Protein AF-A0A951TUX2-F1 (afdb_monomer)

Sequence (156 aa):
MRSPYHLRVVELRNTTVRPWILEVAPVEGQQQLGGATTFTGELRPGEVKVLYLYHGFEYDFVVSEKAYGEEEVARTRAKVDRDVGFDFAGDALVMDEGLVVRLGEPAVSFVDSLMRAQGDLLPDTARGRLTPGDKRLEREQEAREEAERRRRGEVP

Solvent-accessible surface area (backbone atoms only — not comparable to full-atom values): 9498 Å² total; per-residue (Å²): 135,80,71,85,74,46,74,29,49,36,36,42,33,25,76,37,90,58,64,31,28,37,38,35,33,57,41,87,89,66,68,87,55,100,64,79,75,65,46,76,48,77,44,38,51,73,38,72,48,79,44,79,43,59,36,76,37,45,32,41,39,36,34,13,77,37,83,89,61,82,41,73,58,28,74,40,74,50,70,32,76,55,65,42,14,33,39,29,70,77,64,47,60,42,79,31,76,83,62,44,65,74,74,64,80,82,82,81,77,77,62,72,81,55,62,75,60,68,78,81,67,79,83,78,88,74,75,97,71,93,74,79,78,63,69,56,61,53,50,55,49,52,55,50,54,51,54,52,34,46,74,71,65,79,45,139

Structure (mmCIF, N/CA/C/O backbone):
data_AF-A0A951TUX2-F1
#
_entry.id   AF-A0A951TUX2-F1
#
loop_
_atom_site.group_PDB
_atom_site.id
_atom_site.type_symbol
_atom_site.label_atom_id
_atom_site.label_alt_id
_atom_site.label_comp_id
_atom_site.label_asym_id
_atom_site.label_entity_id
_atom_site.label_seq_id
_atom_site.pdbx_PDB_ins_code
_atom_site.Cartn_x
_atom_site.Cartn_y
_atom_site.Cartn_z
_atom_site.occupancy
_atom_site.B_iso_or_equiv
_atom_site.auth_seq_id
_atom_site.auth_comp_id
_atom_site.auth_asym_id
_atom_site.auth_atom_id
_atom_site.pdbx_PDB_model_num
ATOM 1 N N . MET A 1 1 ? 16.519 -9.186 -23.759 1.00 43.09 1 MET A N 1
ATOM 2 C CA . MET A 1 1 ? 16.794 -8.876 -22.338 1.00 43.09 1 MET A CA 1
ATOM 3 C C . MET A 1 1 ? 15.773 -7.837 -21.900 1.00 43.09 1 MET A C 1
ATOM 5 O O . MET A 1 1 ? 15.770 -6.764 -22.486 1.00 43.09 1 MET A O 1
ATOM 9 N N . ARG A 1 2 ? 14.845 -8.162 -20.989 1.00 44.03 2 ARG A N 1
ATOM 10 C CA . ARG A 1 2 ? 13.972 -7.140 -20.377 1.00 44.03 2 ARG A CA 1
ATOM 11 C C . ARG A 1 2 ? 14.831 -6.327 -19.401 1.00 44.03 2 ARG A C 1
ATOM 13 O O . ARG A 1 2 ? 15.700 -6.915 -18.762 1.00 44.03 2 ARG A O 1
ATOM 20 N N . SER A 1 3 ? 14.642 -5.008 -19.347 1.00 45.31 3 SER A N 1
ATOM 21 C CA . SER A 1 3 ? 15.288 -4.153 -18.339 1.00 45.31 3 SER A CA 1
ATOM 22 C C . SER A 1 3 ? 15.083 -4.775 -16.948 1.00 45.31 3 SER A C 1
ATOM 24 O O . SER A 1 3 ? 13.955 -5.179 -16.665 1.00 45.31 3 SER A O 1
ATOM 26 N N . PRO A 1 4 ? 16.119 -4.882 -16.094 1.00 56.00 4 PRO A N 1
ATOM 27 C CA . PRO A 1 4 ? 15.998 -5.487 -14.763 1.00 56.00 4 PRO A CA 1
ATOM 28 C C . PRO A 1 4 ? 15.082 -4.689 -13.823 1.00 56.00 4 PRO A C 1
ATOM 30 O O . PRO A 1 4 ? 14.649 -5.213 -12.803 1.00 56.00 4 PRO A O 1
ATOM 33 N N . TYR A 1 5 ? 14.760 -3.446 -14.187 1.00 62.09 5 TYR A N 1
ATOM 34 C CA . TYR A 1 5 ? 13.885 -2.565 -13.429 1.00 62.09 5 TYR A CA 1
ATOM 35 C C . TYR A 1 5 ? 12.647 -2.245 -14.262 1.00 62.09 5 TYR A C 1
ATOM 37 O O . TYR A 1 5 ? 12.669 -1.372 -15.133 1.00 62.09 5 TYR A O 1
ATOM 45 N N . HIS A 1 6 ? 11.565 -2.971 -14.004 1.00 77.50 6 HIS A N 1
ATOM 46 C CA . HIS A 1 6 ? 10.216 -2.599 -14.421 1.00 77.50 6 HIS A CA 1
ATOM 47 C C . HIS A 1 6 ? 9.334 -2.445 -13.184 1.00 77.50 6 HIS A C 1
ATOM 49 O O . HIS A 1 6 ? 9.633 -2.995 -12.125 1.00 77.50 6 HIS A O 1
ATOM 55 N N . LEU A 1 7 ? 8.267 -1.661 -13.310 1.00 84.81 7 LEU A N 1
ATOM 56 C CA . LEU A 1 7 ? 7.327 -1.434 -12.218 1.00 84.81 7 LEU A CA 1
ATOM 57 C C . LEU A 1 7 ? 6.319 -2.585 -12.135 1.00 84.81 7 LEU A C 1
ATOM 59 O O . LEU A 1 7 ? 5.962 -3.193 -13.148 1.00 84.81 7 LEU A O 1
ATOM 63 N N . ARG A 1 8 ? 5.874 -2.875 -10.918 1.00 86.88 8 ARG A N 1
ATOM 64 C CA . ARG A 1 8 ? 4.771 -3.774 -10.584 1.00 86.88 8 ARG A CA 1
ATOM 65 C C . ARG A 1 8 ? 3.678 -2.994 -9.892 1.00 86.88 8 ARG A C 1
ATOM 67 O O . ARG A 1 8 ? 3.954 -2.006 -9.210 1.00 86.88 8 ARG A O 1
ATOM 74 N N . VAL A 1 9 ? 2.457 -3.464 -10.075 1.00 87.06 9 VAL A N 1
ATOM 75 C CA . V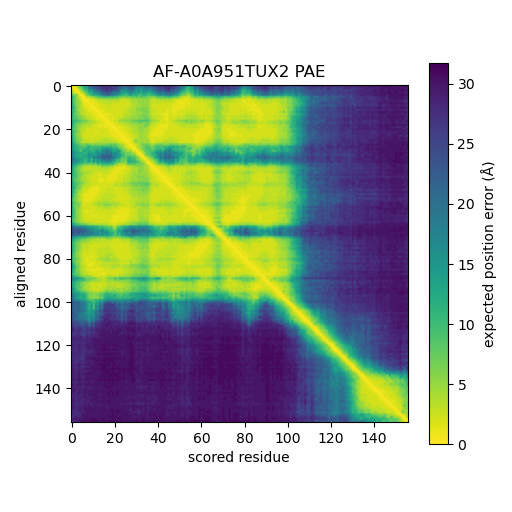AL A 1 9 ? 1.284 -2.875 -9.448 1.00 87.06 9 VAL A CA 1
ATOM 76 C C . VAL A 1 9 ? 1.123 -3.456 -8.053 1.00 87.06 9 VAL A C 1
ATOM 78 O O . VAL A 1 9 ? 1.151 -4.673 -7.869 1.00 87.06 9 VAL A O 1
ATOM 81 N N . VAL A 1 10 ? 0.955 -2.575 -7.074 1.00 88.69 10 VAL A N 1
ATOM 82 C CA . VAL A 1 10 ? 0.565 -2.940 -5.718 1.00 88.69 10 VAL A CA 1
ATOM 83 C C . VAL A 1 10 ? -0.740 -2.251 -5.381 1.00 88.69 10 VAL A C 1
ATOM 85 O O . VAL A 1 10 ? -0.807 -1.022 -5.367 1.00 88.69 10 VAL A O 1
ATOM 88 N N . GLU A 1 11 ? -1.767 -3.043 -5.109 1.00 90.62 11 GLU A N 1
ATOM 89 C CA . GLU A 1 11 ? -3.070 -2.540 -4.690 1.00 90.62 11 GLU A CA 1
ATOM 90 C C . GLU A 1 11 ? -3.247 -2.709 -3.184 1.00 90.62 11 GLU A C 1
ATOM 92 O O . GLU A 1 11 ? -2.941 -3.759 -2.625 1.00 90.62 11 GLU A O 1
ATOM 97 N N . LEU A 1 12 ? -3.726 -1.665 -2.518 1.00 90.81 12 LEU A N 1
ATOM 98 C CA . LEU A 1 12 ? -3.918 -1.629 -1.073 1.00 90.81 12 LEU A CA 1
ATOM 99 C C . LEU A 1 12 ? -5.329 -1.148 -0.776 1.00 90.81 12 LEU A C 1
ATOM 101 O O . LEU A 1 12 ? -5.688 -0.025 -1.130 1.00 90.81 12 LEU A O 1
ATOM 105 N N . ARG A 1 13 ? -6.119 -1.983 -0.113 1.00 90.69 13 ARG A N 1
ATOM 106 C CA . ARG A 1 13 ? -7.484 -1.666 0.299 1.00 90.69 13 ARG A CA 1
ATOM 107 C C . ARG A 1 13 ? -7.562 -1.483 1.805 1.00 90.69 13 ARG A C 1
ATOM 109 O O . ARG A 1 13 ? -6.879 -2.168 2.556 1.00 90.69 13 ARG A O 1
ATOM 116 N N . ASN A 1 14 ? -8.424 -0.575 2.245 1.00 91.50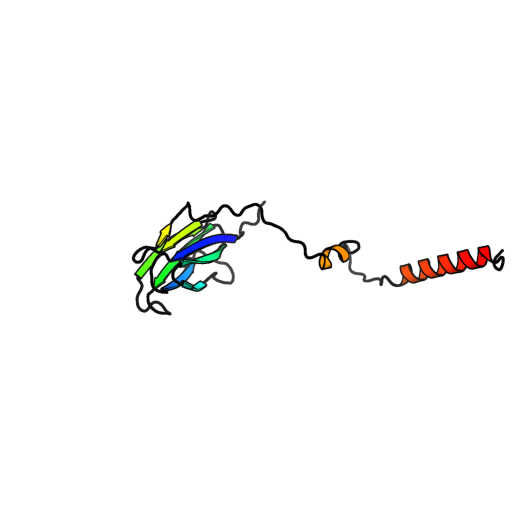 14 ASN A N 1
ATOM 117 C CA . ASN A 1 14 ? -8.825 -0.457 3.643 1.00 91.50 14 ASN A CA 1
ATOM 118 C C . ASN A 1 14 ? -10.294 -0.857 3.790 1.00 91.50 14 ASN A C 1
ATOM 120 O O . ASN A 1 14 ? -11.185 -0.135 3.345 1.00 91.50 14 ASN A O 1
ATOM 124 N N . THR A 1 15 ? -10.550 -2.000 4.425 1.00 89.62 15 THR A N 1
ATOM 125 C CA . THR A 1 15 ? -11.904 -2.510 4.707 1.00 89.62 15 THR A CA 1
ATOM 126 C C . THR A 1 15 ? -12.433 -2.087 6.077 1.00 89.62 15 THR A C 1
ATOM 128 O O . THR A 1 15 ? -13.535 -2.471 6.468 1.00 89.62 15 THR A O 1
ATOM 131 N N . THR A 1 16 ? -11.684 -1.260 6.806 1.00 90.19 16 THR A N 1
ATOM 132 C CA . THR A 1 16 ? -12.100 -0.700 8.094 1.00 90.19 16 THR A CA 1
ATOM 133 C C . THR A 1 16 ? -12.997 0.531 7.926 1.00 90.19 16 THR A C 1
ATOM 135 O O . THR A 1 16 ? -13.212 1.038 6.827 1.00 90.19 16 THR A O 1
ATOM 138 N N . VAL A 1 17 ? -13.508 1.046 9.048 1.00 90.94 17 VAL A N 1
ATOM 139 C CA . VAL A 1 17 ? -14.422 2.201 9.097 1.00 90.94 17 VAL A CA 1
ATOM 140 C C . VAL A 1 17 ? -13.732 3.553 9.308 1.00 90.94 17 VAL A C 1
ATOM 142 O O . VAL A 1 17 ? -14.409 4.579 9.304 1.00 90.94 17 VAL A O 1
ATOM 145 N N . ARG A 1 18 ? -12.407 3.585 9.507 1.00 90.06 18 ARG A N 1
ATOM 146 C CA . ARG A 1 18 ? -11.646 4.823 9.757 1.00 90.06 18 ARG A CA 1
ATOM 147 C C . ARG A 1 18 ? -10.484 5.000 8.770 1.00 90.06 18 ARG A C 1
ATOM 149 O O . ARG A 1 18 ? -10.008 4.004 8.221 1.00 90.06 18 ARG A O 1
ATOM 156 N N . PRO A 1 19 ? -10.065 6.243 8.473 1.00 90.75 19 PRO A N 1
ATOM 157 C CA . PRO A 1 19 ? -8.870 6.477 7.675 1.00 90.75 19 PRO A CA 1
ATOM 158 C C . PRO A 1 19 ? -7.618 6.091 8.463 1.00 90.75 19 PRO A C 1
ATOM 160 O O . PRO A 1 19 ? -7.599 6.176 9.690 1.00 90.75 19 PRO A O 1
ATOM 163 N N . TRP A 1 20 ? -6.578 5.700 7.735 1.00 90.94 20 TRP A N 1
ATOM 164 C CA . TRP A 1 20 ? -5.283 5.321 8.293 1.00 90.94 20 TRP A CA 1
ATOM 165 C C . TRP A 1 20 ? -4.150 5.934 7.496 1.00 90.94 20 TRP A C 1
ATOM 167 O O . TRP A 1 20 ? -4.331 6.275 6.330 1.00 90.94 20 TRP A O 1
ATOM 177 N N . ILE A 1 21 ? -2.969 6.042 8.090 1.00 91.44 21 ILE A N 1
ATOM 178 C CA . ILE A 1 21 ? -1.776 6.467 7.368 1.00 91.44 21 ILE A CA 1
ATOM 179 C C . ILE A 1 21 ? -1.010 5.234 6.917 1.00 91.44 21 ILE A C 1
ATOM 181 O O . ILE A 1 21 ? -0.613 4.407 7.734 1.00 91.44 21 ILE A O 1
ATOM 185 N N . LEU A 1 22 ? -0.820 5.131 5.606 1.00 91.81 22 LEU A N 1
ATOM 186 C CA . LEU A 1 22 ? -0.019 4.109 4.959 1.00 91.81 22 LEU A CA 1
ATOM 187 C C . LEU A 1 22 ? 1.343 4.702 4.601 1.00 91.81 22 LEU A C 1
ATOM 189 O O . LEU A 1 22 ? 1.418 5.693 3.872 1.00 91.81 22 LEU A O 1
ATOM 193 N N . GLU A 1 23 ? 2.400 4.048 5.058 1.00 92.06 23 GLU A N 1
ATOM 194 C CA . GLU A 1 23 ? 3.767 4.265 4.612 1.00 92.06 23 GLU A CA 1
ATOM 195 C C . GLU A 1 23 ? 4.271 3.017 3.883 1.00 92.06 23 GLU A C 1
ATOM 197 O O . GLU A 1 23 ? 4.066 1.891 4.333 1.00 92.06 23 GLU A O 1
ATOM 202 N N . VAL A 1 24 ? 4.913 3.216 2.737 1.00 91.62 24 VAL A N 1
ATOM 203 C CA . VAL A 1 24 ? 5.554 2.155 1.963 1.00 91.62 24 VAL A CA 1
ATOM 204 C C . VAL A 1 24 ? 6.971 2.590 1.658 1.00 91.62 24 VAL A C 1
ATOM 206 O O . VAL A 1 24 ? 7.172 3.641 1.049 1.00 91.62 24 VAL A O 1
ATOM 209 N N . ALA A 1 25 ? 7.948 1.788 2.058 1.00 90.69 25 ALA A N 1
ATOM 210 C CA . ALA A 1 25 ? 9.358 2.078 1.842 1.00 90.69 25 ALA A CA 1
ATOM 211 C C . ALA A 1 25 ? 10.118 0.803 1.459 1.00 90.69 25 ALA A C 1
ATOM 213 O O . ALA A 1 25 ? 9.769 -0.280 1.928 1.00 90.69 25 ALA A O 1
ATOM 214 N N . PRO A 1 26 ? 11.150 0.887 0.603 1.00 89.88 26 PRO A N 1
ATOM 215 C CA . PRO A 1 26 ? 12.043 -0.243 0.385 1.00 89.88 26 PRO A CA 1
ATOM 216 C C . PRO A 1 26 ? 12.736 -0.612 1.700 1.00 89.88 26 PRO A C 1
ATOM 218 O O . PRO A 1 26 ? 13.110 0.267 2.480 1.00 89.88 26 PRO A O 1
ATOM 221 N N . VAL A 1 27 ? 12.962 -1.905 1.923 1.00 88.94 27 VAL A N 1
ATOM 222 C CA . VAL A 1 27 ? 13.776 -2.353 3.058 1.00 88.94 27 VAL A CA 1
ATOM 223 C C . VAL A 1 27 ? 15.186 -1.769 2.923 1.00 88.94 27 VAL A C 1
ATOM 225 O O . VAL A 1 27 ? 15.763 -1.737 1.829 1.00 88.94 27 VAL A O 1
ATOM 228 N N . GLU A 1 28 ? 15.739 -1.292 4.040 1.00 81.50 28 GLU A N 1
ATOM 229 C CA . GLU A 1 28 ? 17.046 -0.636 4.076 1.00 81.50 28 GLU A CA 1
ATOM 230 C C . GLU A 1 28 ? 18.125 -1.488 3.386 1.00 81.50 28 GLU A C 1
ATOM 232 O O . GLU A 1 28 ? 18.224 -2.701 3.578 1.00 81.50 28 GLU A O 1
ATOM 237 N N . GLY A 1 29 ? 18.922 -0.846 2.530 1.00 75.19 29 GLY A N 1
ATOM 238 C CA . GLY A 1 29 ? 20.000 -1.500 1.788 1.00 75.19 29 GLY A CA 1
ATOM 239 C C . GLY A 1 29 ? 19.565 -2.323 0.570 1.00 75.19 29 GLY A C 1
ATOM 240 O O . GLY A 1 29 ? 20.439 -2.740 -0.191 1.00 75.19 29 GLY A O 1
ATOM 241 N N . GLN A 1 30 ? 18.262 -2.527 0.326 1.00 73.50 30 GLN A N 1
ATOM 242 C CA . GLN A 1 30 ? 17.809 -3.253 -0.866 1.00 73.50 30 G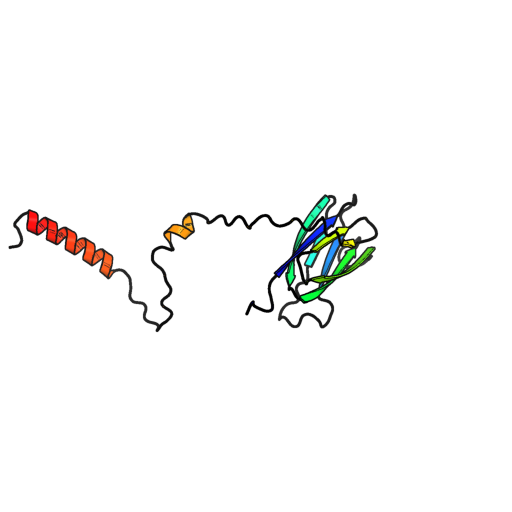LN A CA 1
ATOM 243 C C . GLN A 1 30 ? 17.763 -2.384 -2.120 1.00 73.50 30 GLN A C 1
ATOM 245 O O . GLN A 1 30 ? 18.139 -2.856 -3.190 1.00 73.50 30 GLN A O 1
ATOM 250 N N . GLN A 1 31 ? 17.354 -1.118 -2.018 1.00 68.81 31 GLN A N 1
ATOM 251 C CA . GLN A 1 31 ? 17.260 -0.231 -3.176 1.00 68.81 31 GLN A CA 1
ATOM 252 C C . GLN A 1 31 ? 18.490 0.688 -3.266 1.00 68.81 31 GLN A C 1
ATOM 254 O O . GLN A 1 31 ? 18.618 1.642 -2.510 1.00 68.81 31 GLN A O 1
ATOM 259 N N . GLN A 1 32 ? 19.386 0.421 -4.224 1.00 64.44 32 GLN A N 1
ATOM 260 C CA . GLN A 1 32 ? 20.540 1.285 -4.557 1.00 64.44 32 GLN A CA 1
ATOM 261 C C . GLN A 1 32 ? 20.252 2.229 -5.740 1.00 64.44 32 GLN A C 1
ATOM 263 O O . GLN A 1 32 ? 21.160 2.702 -6.424 1.00 64.44 32 GLN A O 1
ATOM 268 N N . LEU A 1 33 ? 18.973 2.466 -6.035 1.00 64.50 33 LEU A N 1
ATOM 269 C CA . LEU A 1 33 ? 18.559 3.430 -7.051 1.00 64.50 33 LEU A CA 1
ATOM 270 C C . LEU A 1 33 ? 18.679 4.844 -6.466 1.00 64.50 33 LEU A C 1
ATOM 272 O O . LEU A 1 33 ? 18.466 5.039 -5.274 1.00 64.50 33 LEU A O 1
ATOM 276 N N . GLY A 1 34 ? 19.000 5.841 -7.297 1.00 57.88 34 GLY A N 1
ATOM 277 C CA . GLY A 1 34 ? 19.253 7.226 -6.860 1.00 57.88 34 GLY A CA 1
ATOM 278 C C . GLY A 1 34 ? 18.082 7.941 -6.162 1.00 57.88 34 GLY A C 1
ATOM 279 O O . GLY A 1 34 ? 18.249 9.076 -5.726 1.00 57.88 34 GLY A O 1
ATOM 280 N N . GLY A 1 35 ? 16.919 7.294 -6.039 1.00 57.97 35 GLY A N 1
ATOM 281 C CA . GLY A 1 35 ? 15.810 7.720 -5.192 1.00 57.97 35 GLY A CA 1
ATOM 282 C C . GLY A 1 35 ? 15.071 6.509 -4.622 1.00 57.97 35 GLY A C 1
ATOM 283 O O . GLY A 1 35 ? 14.665 5.619 -5.375 1.00 57.97 35 GLY A O 1
ATOM 284 N N . ALA A 1 36 ? 14.896 6.475 -3.299 1.00 61.03 36 ALA A N 1
ATOM 285 C CA . ALA A 1 36 ? 14.040 5.496 -2.641 1.00 61.03 36 ALA A CA 1
ATOM 286 C C . ALA A 1 36 ? 12.585 5.720 -3.076 1.00 61.03 36 ALA A C 1
ATOM 288 O O . ALA A 1 36 ? 12.111 6.856 -3.116 1.00 61.03 36 ALA A O 1
ATOM 289 N N . THR A 1 37 ? 11.872 4.651 -3.429 1.00 71.62 37 THR A N 1
ATOM 290 C CA . THR A 1 37 ? 10.444 4.740 -3.783 1.00 71.62 37 THR A CA 1
ATOM 291 C C . THR A 1 37 ? 9.629 4.693 -2.502 1.00 71.62 37 THR A C 1
ATOM 293 O O . THR A 1 37 ? 9.096 3.648 -2.141 1.00 71.62 37 THR A O 1
ATOM 296 N N . THR A 1 38 ? 9.619 5.807 -1.774 1.00 83.56 38 THR A N 1
ATOM 297 C CA . THR A 1 38 ? 8.809 5.952 -0.568 1.00 83.56 38 THR A CA 1
ATOM 298 C C . THR A 1 38 ? 7.458 6.566 -0.907 1.00 83.56 38 THR A C 1
ATOM 300 O O . THR A 1 38 ? 7.345 7.473 -1.734 1.00 83.56 38 THR A O 1
ATOM 303 N N . PHE A 1 39 ? 6.415 6.053 -0.271 1.00 87.62 39 PHE A N 1
ATOM 304 C CA . PHE A 1 39 ? 5.071 6.604 -0.325 1.00 87.62 39 PHE A CA 1
ATOM 305 C C . PHE A 1 39 ? 4.569 6.795 1.098 1.00 87.62 39 PHE A C 1
ATOM 307 O O . PHE A 1 39 ? 4.676 5.887 1.914 1.00 87.62 39 PHE A O 1
ATOM 314 N N . THR A 1 40 ? 3.964 7.945 1.370 1.00 90.06 40 THR A N 1
ATOM 315 C CA . THR A 1 40 ? 3.207 8.180 2.598 1.00 90.06 40 THR A CA 1
ATOM 316 C C . THR A 1 40 ? 1.892 8.835 2.216 1.00 90.06 40 THR A C 1
ATOM 318 O O . THR A 1 40 ? 1.881 9.848 1.513 1.00 90.06 40 THR A O 1
ATOM 321 N N . GLY A 1 41 ? 0.773 8.272 2.659 1.00 88.38 41 GLY A N 1
ATOM 322 C CA . GLY A 1 41 ? -0.536 8.824 2.342 1.00 88.38 41 GLY A CA 1
ATOM 323 C C . GLY A 1 41 ? -1.664 8.240 3.177 1.00 88.38 41 GLY A C 1
ATOM 324 O O . GLY A 1 41 ? -1.547 7.171 3.765 1.00 88.38 41 GLY A O 1
ATOM 325 N N . GLU A 1 42 ? -2.782 8.955 3.211 1.00 89.75 42 GLU A N 1
ATOM 326 C CA . GLU A 1 42 ? -3.989 8.529 3.920 1.00 89.75 42 GLU A CA 1
ATOM 327 C C . GLU A 1 42 ? -4.755 7.481 3.110 1.00 89.75 42 GLU A C 1
ATOM 329 O O . GLU A 1 42 ? -5.165 7.771 1.990 1.00 89.75 42 GLU A O 1
ATOM 334 N N . LEU A 1 43 ? -4.980 6.300 3.677 1.00 90.06 43 LEU A N 1
ATOM 335 C CA . LEU A 1 43 ? -5.792 5.207 3.151 1.00 90.06 43 LEU A CA 1
ATOM 336 C C . LEU A 1 43 ? -7.203 5.258 3.755 1.00 90.06 43 LEU A C 1
ATOM 338 O O . LEU A 1 43 ? -7.428 4.851 4.898 1.00 90.06 43 LEU A O 1
ATOM 342 N N . ARG A 1 44 ? -8.164 5.788 2.993 1.00 91.19 44 ARG A N 1
ATOM 343 C CA . ARG A 1 44 ? -9.542 6.018 3.460 1.00 91.19 44 ARG A CA 1
ATOM 344 C C . ARG A 1 44 ? -10.372 4.728 3.504 1.00 91.19 44 ARG A C 1
ATOM 346 O O . ARG A 1 44 ? -10.084 3.799 2.754 1.00 91.19 44 ARG A O 1
ATOM 353 N N . PRO A 1 45 ? -11.429 4.667 4.335 1.00 91.31 45 PRO A N 1
ATOM 354 C CA . PRO A 1 45 ? -12.375 3.549 4.343 1.00 91.31 45 PRO A CA 1
ATOM 355 C C . PRO A 1 45 ? -12.928 3.248 2.949 1.00 91.31 45 PRO A C 1
ATOM 357 O O . PRO A 1 45 ? -13.431 4.149 2.277 1.00 91.31 45 PRO A O 1
ATOM 360 N N . GLY A 1 46 ? -12.844 1.990 2.518 1.00 84.06 46 GLY A N 1
ATOM 361 C CA . GLY A 1 46 ? -13.321 1.531 1.211 1.00 84.06 46 GLY A CA 1
ATOM 362 C C . GLY A 1 46 ? -12.485 1.994 0.012 1.00 84.06 46 GLY A C 1
ATOM 363 O O . GLY A 1 46 ? -12.813 1.642 -1.119 1.00 84.06 46 GLY A O 1
ATOM 364 N N . GLU A 1 47 ? -11.416 2.766 0.226 1.00 84.88 47 GLU A N 1
ATOM 365 C CA . GLU A 1 47 ? -10.500 3.175 -0.837 1.00 84.88 47 GLU A CA 1
ATOM 366 C C . GLU A 1 47 ? -9.585 2.011 -1.233 1.00 84.88 47 GLU A C 1
ATOM 368 O O . GLU A 1 47 ? -9.099 1.266 -0.378 1.00 84.88 47 GLU A O 1
ATOM 373 N N . VAL A 1 48 ? -9.318 1.899 -2.536 1.00 86.50 48 VAL A N 1
ATOM 374 C CA . VAL A 1 48 ? -8.218 1.100 -3.078 1.00 86.50 48 VAL A CA 1
ATOM 375 C C . VAL A 1 48 ? -7.163 2.061 -3.607 1.00 86.50 48 VAL A C 1
ATOM 377 O O . VAL A 1 48 ? -7.427 2.844 -4.521 1.00 86.50 48 VAL A O 1
ATOM 380 N N . LYS A 1 49 ? -5.964 2.013 -3.030 1.00 88.12 49 LYS A N 1
ATOM 381 C CA . LYS A 1 49 ? -4.794 2.718 -3.548 1.00 88.12 49 LYS A CA 1
ATOM 382 C C . LYS A 1 49 ? -3.995 1.814 -4.458 1.00 88.12 49 LYS A C 1
ATOM 384 O O . LYS A 1 49 ? -3.748 0.663 -4.124 1.00 88.12 49 LYS A O 1
ATOM 389 N N . VAL A 1 50 ? -3.533 2.384 -5.563 1.00 88.19 50 VAL A N 1
ATOM 390 C CA . VAL A 1 50 ? -2.688 1.702 -6.540 1.00 88.19 50 VAL A CA 1
ATOM 391 C C . VAL A 1 50 ? -1.318 2.369 -6.543 1.00 88.19 50 VAL A C 1
ATOM 393 O O . VAL A 1 50 ? -1.206 3.568 -6.801 1.00 88.19 50 VAL A O 1
ATOM 396 N N . LEU A 1 51 ? -0.278 1.596 -6.244 1.00 88.38 51 LEU A N 1
ATOM 397 C CA . LEU A 1 51 ? 1.117 2.023 -6.242 1.00 88.38 51 LEU A CA 1
ATOM 398 C C . LEU A 1 51 ? 1.893 1.278 -7.327 1.00 88.38 51 LEU A C 1
ATOM 400 O O . LEU A 1 51 ? 1.618 0.117 -7.624 1.00 88.38 51 LEU A O 1
ATOM 404 N N . TYR A 1 52 ? 2.901 1.941 -7.887 1.00 87.00 52 TYR A N 1
ATOM 405 C CA . TYR A 1 52 ? 3.837 1.332 -8.825 1.00 87.00 52 TYR A CA 1
ATOM 406 C C . TYR A 1 52 ? 5.202 1.223 -8.158 1.00 87.00 52 TYR A C 1
ATOM 408 O O . TYR A 1 52 ? 5.887 2.228 -7.970 1.00 87.00 52 TYR A O 1
ATOM 416 N N . LEU A 1 53 ? 5.583 0.005 -7.782 1.00 86.94 53 LEU A N 1
ATOM 417 C CA . LEU A 1 53 ? 6.826 -0.280 -7.065 1.00 86.94 53 LEU A CA 1
ATOM 418 C C . LEU A 1 53 ? 7.800 -1.036 -7.966 1.00 86.94 53 LEU A C 1
ATOM 420 O O . LEU A 1 53 ? 7.392 -1.708 -8.913 1.00 86.94 53 LEU A O 1
ATOM 424 N N . TYR A 1 54 ? 9.098 -0.926 -7.704 1.00 86.44 54 TYR A N 1
ATOM 425 C CA . TYR A 1 54 ? 10.086 -1.605 -8.533 1.00 86.44 54 TYR A CA 1
ATOM 426 C C . TYR A 1 54 ? 10.065 -3.114 -8.298 1.00 86.44 54 TYR A C 1
ATOM 428 O O . TYR A 1 54 ? 10.053 -3.599 -7.167 1.00 86.44 54 TYR A O 1
ATOM 436 N N . HIS A 1 55 ? 10.119 -3.854 -9.400 1.00 86.88 55 HIS A N 1
ATOM 437 C CA . HIS A 1 55 ? 10.267 -5.297 -9.386 1.00 86.88 55 HIS A CA 1
ATOM 438 C C . HIS A 1 55 ? 11.566 -5.738 -8.694 1.00 86.88 55 HIS A C 1
ATOM 440 O O . HIS A 1 55 ? 12.625 -5.156 -8.924 1.00 86.88 55 HIS A O 1
ATOM 446 N N . GLY A 1 56 ? 11.490 -6.819 -7.917 1.00 85.94 56 GLY A N 1
ATOM 447 C CA . GLY A 1 56 ? 12.646 -7.521 -7.360 1.00 85.94 56 GLY A CA 1
ATOM 448 C C . GLY A 1 56 ? 13.084 -7.034 -5.982 1.00 8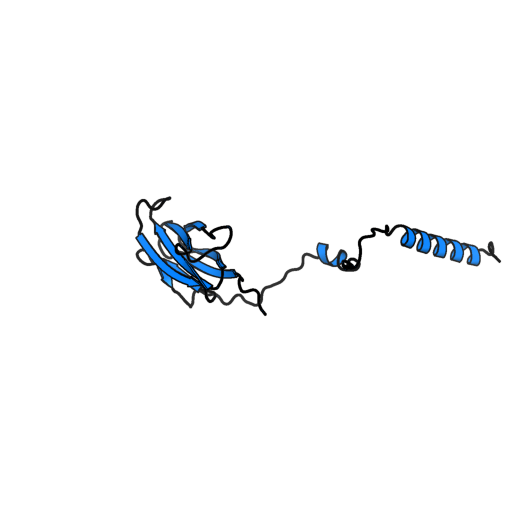5.94 56 GLY A C 1
ATOM 449 O O . GLY A 1 56 ? 13.911 -7.700 -5.360 1.00 85.94 56 GLY A O 1
ATOM 450 N N . PHE A 1 57 ? 12.514 -5.930 -5.493 1.00 88.00 57 PHE A N 1
ATOM 451 C CA . PHE A 1 57 ? 12.812 -5.377 -4.174 1.00 88.00 57 PHE A CA 1
ATOM 452 C C . PHE A 1 57 ? 11.782 -5.796 -3.130 1.00 88.00 57 PHE A C 1
ATOM 454 O O . PHE A 1 57 ? 10.613 -6.062 -3.428 1.00 88.00 57 PHE A O 1
ATOM 461 N N . GLU A 1 58 ? 12.237 -5.836 -1.887 1.00 91.75 58 GLU A N 1
ATOM 462 C CA . GLU A 1 58 ? 11.396 -5.991 -0.713 1.00 91.75 58 GLU A CA 1
ATOM 463 C C . GLU A 1 58 ? 11.004 -4.627 -0.143 1.00 91.75 58 GLU A C 1
ATOM 465 O O . GLU A 1 58 ? 11.830 -3.715 -0.056 1.00 91.75 58 GLU A O 1
ATOM 470 N N . TYR A 1 59 ? 9.737 -4.502 0.242 1.00 91.88 59 TYR A N 1
ATOM 471 C CA . TYR A 1 59 ? 9.154 -3.281 0.785 1.00 91.88 59 TYR A CA 1
ATOM 472 C C . TYR A 1 59 ? 8.523 -3.553 2.149 1.00 91.88 59 TYR A C 1
ATOM 474 O O . TYR A 1 59 ? 7.894 -4.596 2.354 1.00 91.88 59 TYR A O 1
ATOM 482 N N . ASP A 1 60 ? 8.680 -2.596 3.057 1.00 92.88 60 ASP A N 1
ATOM 483 C CA . ASP A 1 60 ? 7.921 -2.492 4.295 1.00 92.88 60 ASP A CA 1
ATOM 484 C C . ASP A 1 60 ? 6.662 -1.656 4.035 1.00 92.88 60 ASP A C 1
ATOM 486 O O . ASP A 1 60 ? 6.738 -0.527 3.551 1.00 92.88 60 ASP A O 1
ATOM 490 N N . PHE A 1 61 ? 5.508 -2.233 4.358 1.00 93.19 61 PHE A N 1
ATOM 491 C CA . PHE A 1 61 ? 4.200 -1.590 4.346 1.00 93.19 61 PHE A CA 1
ATOM 492 C C . PHE A 1 61 ? 3.768 -1.398 5.794 1.00 93.19 61 PHE A C 1
ATOM 494 O O . PHE A 1 61 ? 3.585 -2.377 6.522 1.00 93.19 61 PHE A O 1
ATOM 501 N N . VAL A 1 62 ? 3.621 -0.149 6.215 1.00 92.81 62 VAL A N 1
ATOM 502 C CA . VAL A 1 62 ? 3.307 0.227 7.594 1.00 92.81 62 VAL A CA 1
ATOM 503 C C . VAL A 1 62 ? 1.991 0.987 7.610 1.00 92.81 62 VAL A C 1
ATOM 505 O O . VAL A 1 62 ? 1.802 1.940 6.856 1.00 92.81 62 VAL A O 1
ATOM 508 N N . VAL A 1 63 ? 1.077 0.569 8.480 1.00 92.62 63 VAL A N 1
ATOM 509 C CA . VAL A 1 63 ? -0.200 1.238 8.729 1.00 92.62 63 VAL A CA 1
ATOM 510 C C . VAL A 1 63 ? -0.187 1.805 10.143 1.00 92.62 63 VAL A C 1
ATOM 512 O O . VAL A 1 63 ? 0.135 1.101 11.100 1.00 92.62 63 VAL A O 1
ATOM 515 N N . SER A 1 64 ? -0.541 3.080 10.276 1.00 92.81 64 SER A N 1
ATOM 516 C CA . SER A 1 64 ? -0.496 3.824 11.539 1.00 92.81 64 SER A CA 1
ATOM 517 C C . SER A 1 64 ? -1.733 4.698 11.741 1.00 92.81 64 SER A C 1
ATOM 519 O O . SER A 1 64 ? -2.371 5.130 10.776 1.00 92.81 64 SER A O 1
ATOM 521 N N . GLU A 1 65 ? -2.089 4.952 13.004 1.00 86.81 65 GLU A N 1
ATOM 522 C CA . GLU A 1 65 ? -3.261 5.769 13.372 1.00 86.81 65 GLU A CA 1
ATOM 523 C C . GLU A 1 65 ? -3.037 7.271 13.140 1.00 86.81 65 GLU A C 1
ATOM 525 O O . GLU A 1 65 ? -3.980 8.025 12.903 1.00 86.81 65 GLU A O 1
ATOM 530 N N . LYS A 1 66 ? -1.778 7.711 13.163 1.00 74.94 66 LYS A N 1
ATOM 531 C CA . LYS A 1 66 ? -1.384 9.110 12.991 1.00 74.94 66 LYS A CA 1
ATOM 532 C C . LYS A 1 66 ? -0.295 9.251 11.944 1.00 74.94 66 LYS A C 1
ATOM 534 O O . LYS A 1 66 ? 0.492 8.336 11.716 1.00 74.94 66 LYS A O 1
ATOM 539 N N . ALA A 1 67 ? -0.219 10.438 11.346 1.00 63.38 67 ALA A N 1
ATOM 540 C CA . ALA A 1 67 ? 0.884 10.774 10.456 1.00 63.38 67 ALA A CA 1
ATOM 541 C C . ALA A 1 67 ? 2.216 10.660 11.212 1.00 63.38 67 ALA A C 1
ATOM 543 O O . ALA A 1 67 ? 2.298 11.067 12.368 1.00 63.38 67 ALA A O 1
ATOM 544 N N . TYR A 1 68 ? 3.244 10.133 10.541 1.00 56.59 68 TYR A N 1
ATOM 545 C CA . TYR A 1 68 ? 4.611 9.985 11.061 1.00 56.59 68 TYR A CA 1
ATOM 546 C C . TYR A 1 68 ? 4.822 8.904 12.136 1.00 56.59 68 TYR A C 1
ATOM 548 O O . TYR A 1 68 ? 5.759 9.005 12.924 1.00 56.59 68 TYR A O 1
ATOM 556 N N . GLY A 1 69 ? 4.001 7.848 12.155 1.00 55.19 69 GLY A N 1
ATOM 557 C CA . GLY A 1 69 ? 4.349 6.616 12.875 1.00 55.19 69 GLY A CA 1
ATOM 558 C C . GLY A 1 69 ? 4.304 6.715 14.403 1.00 55.19 69 GLY A C 1
ATOM 559 O O . GLY A 1 69 ? 4.931 5.904 15.078 1.00 55.19 69 GLY A O 1
ATOM 560 N N . GLU A 1 70 ? 3.560 7.677 14.963 1.00 66.62 70 GLU A N 1
ATOM 561 C CA . GLU A 1 70 ? 3.397 7.793 16.423 1.00 66.62 70 GLU A CA 1
ATOM 562 C C . GLU A 1 70 ? 2.746 6.543 17.046 1.00 66.62 70 GLU A C 1
ATOM 564 O O . GLU A 1 70 ? 2.966 6.264 18.222 1.00 66.62 70 GLU A O 1
ATOM 569 N N . GLU A 1 71 ? 1.970 5.787 16.261 1.00 85.75 71 GLU A N 1
ATOM 570 C CA . GLU A 1 71 ? 1.345 4.532 16.681 1.00 85.75 71 GLU A CA 1
ATOM 571 C C . GLU A 1 71 ? 1.168 3.595 15.474 1.00 85.75 71 GLU A C 1
ATOM 573 O O . GLU A 1 71 ? 0.240 3.742 14.670 1.00 85.75 71 GLU A O 1
ATOM 578 N N . GLU A 1 72 ? 2.116 2.667 15.309 1.00 90.69 72 GLU A N 1
ATOM 579 C CA . GLU A 1 72 ? 2.034 1.580 14.329 1.00 90.69 72 GLU A CA 1
ATOM 580 C C . GLU A 1 72 ? 0.959 0.581 14.755 1.00 90.69 72 GLU A C 1
ATOM 582 O O . GLU A 1 72 ? 0.969 0.083 15.879 1.00 90.69 72 GLU A O 1
ATOM 587 N N . VAL A 1 73 ? 0.053 0.268 13.832 1.00 91.81 73 VAL A N 1
ATOM 588 C CA . VAL A 1 73 ? -1.015 -0.713 14.047 1.00 91.81 73 VAL A CA 1
ATOM 589 C C . VAL A 1 73 ? -0.714 -2.019 13.340 1.00 91.81 73 VAL A C 1
ATOM 591 O O . VAL A 1 73 ? -0.939 -3.087 13.899 1.00 91.81 73 VAL A O 1
ATOM 594 N N . ALA A 1 74 ? -0.181 -1.941 12.124 1.00 92.75 74 ALA A N 1
ATOM 595 C CA . ALA A 1 74 ? 0.224 -3.118 11.381 1.00 92.75 74 ALA A CA 1
ATOM 596 C C . ALA A 1 74 ? 1.466 -2.831 10.549 1.00 92.75 74 ALA A C 1
ATOM 598 O O . ALA A 1 74 ? 1.629 -1.748 9.986 1.00 92.75 74 ALA A O 1
ATOM 599 N N . ARG A 1 75 ? 2.296 -3.858 10.404 1.00 92.88 75 ARG A N 1
ATOM 600 C CA . ARG A 1 75 ? 3.408 -3.878 9.466 1.00 92.88 75 ARG A CA 1
ATOM 601 C C . ARG A 1 75 ? 3.415 -5.192 8.724 1.00 92.88 75 ARG A C 1
ATOM 603 O O . ARG A 1 75 ? 3.197 -6.258 9.295 1.00 92.88 75 ARG A O 1
ATOM 610 N N . THR A 1 76 ? 3.676 -5.121 7.434 1.00 93.31 76 THR A N 1
ATOM 611 C CA . THR A 1 76 ? 3.876 -6.299 6.602 1.00 93.31 76 THR A CA 1
ATOM 612 C C . THR A 1 76 ? 4.999 -6.033 5.631 1.00 93.31 76 THR A C 1
ATOM 614 O O . THR A 1 76 ? 5.129 -4.943 5.084 1.00 93.31 76 THR A O 1
ATOM 617 N N . ARG A 1 77 ? 5.828 -7.051 5.439 1.00 93.44 77 ARG A N 1
ATOM 618 C CA . ARG A 1 77 ? 6.947 -7.012 4.515 1.00 93.44 77 ARG A CA 1
ATOM 619 C C . ARG A 1 77 ? 6.652 -7.930 3.347 1.00 93.44 77 ARG A C 1
ATOM 621 O O . ARG A 1 77 ? 6.223 -9.066 3.552 1.00 93.44 77 ARG A O 1
ATOM 628 N N . ALA A 1 78 ? 6.879 -7.444 2.134 1.00 90.94 78 ALA A N 1
ATOM 629 C CA . ALA A 1 78 ? 6.651 -8.241 0.943 1.00 90.94 78 ALA A CA 1
ATOM 630 C C . ALA A 1 78 ? 7.657 -7.933 -0.159 1.00 90.94 78 ALA A C 1
ATOM 632 O O . ALA A 1 78 ? 8.001 -6.779 -0.427 1.00 90.94 78 ALA A O 1
ATOM 633 N N . LYS A 1 79 ? 8.083 -8.996 -0.841 1.00 90.50 79 LYS A N 1
ATOM 634 C CA . LYS A 1 79 ? 8.886 -8.896 -2.052 1.00 90.50 79 LYS A CA 1
ATOM 635 C C . LYS A 1 79 ? 7.993 -8.689 -3.269 1.00 90.50 79 LYS A C 1
ATOM 637 O O . LYS A 1 79 ? 7.102 -9.493 -3.548 1.00 90.50 79 LYS A O 1
ATOM 642 N N . VAL A 1 80 ? 8.263 -7.632 -4.025 1.00 88.38 80 VAL A N 1
ATOM 643 C CA . VAL A 1 80 ? 7.476 -7.241 -5.198 1.00 88.38 80 VAL A CA 1
ATOM 644 C C . VAL A 1 80 ? 8.050 -7.909 -6.452 1.00 88.38 80 VAL A C 1
ATOM 646 O O . VAL A 1 80 ? 8.750 -7.315 -7.269 1.00 88.38 80 VAL A O 1
ATOM 649 N N . ASP A 1 81 ? 7.767 -9.199 -6.623 1.00 87.25 81 ASP A N 1
ATOM 650 C CA . ASP A 1 81 ? 8.194 -9.959 -7.812 1.00 87.25 81 ASP A CA 1
ATOM 651 C C . ASP A 1 81 ? 7.120 -10.008 -8.919 1.00 87.25 81 ASP A C 1
ATOM 653 O O . ASP A 1 81 ? 7.406 -10.184 -10.111 1.00 87.25 81 ASP A O 1
ATOM 657 N N . ARG A 1 82 ? 5.871 -9.780 -8.525 1.00 84.81 82 ARG A N 1
ATOM 658 C CA . ARG A 1 82 ? 4.658 -9.790 -9.344 1.00 84.81 82 ARG A CA 1
ATOM 659 C C . ARG A 1 82 ? 3.725 -8.683 -8.863 1.00 84.81 82 ARG A C 1
ATOM 661 O O . ARG A 1 82 ? 4.019 -8.038 -7.859 1.00 84.81 82 ARG A O 1
ATOM 668 N N . ASP A 1 83 ? 2.634 -8.478 -9.583 1.00 86.75 83 ASP A N 1
ATOM 669 C CA . ASP A 1 83 ? 1.567 -7.607 -9.099 1.00 86.75 83 ASP A CA 1
ATOM 670 C C . ASP A 1 83 ? 0.922 -8.263 -7.868 1.00 86.75 83 ASP A C 1
ATOM 672 O O . ASP A 1 83 ? 0.737 -9.486 -7.843 1.00 86.75 83 ASP A O 1
ATOM 676 N N . VAL A 1 84 ? 0.668 -7.476 -6.824 1.00 86.56 84 VAL A N 1
ATOM 677 C CA . VAL A 1 84 ? 0.218 -7.966 -5.510 1.00 86.56 84 VAL A CA 1
ATOM 678 C C . VAL A 1 84 ? -0.862 -7.062 -4.927 1.00 86.56 84 VAL A C 1
ATOM 680 O O . 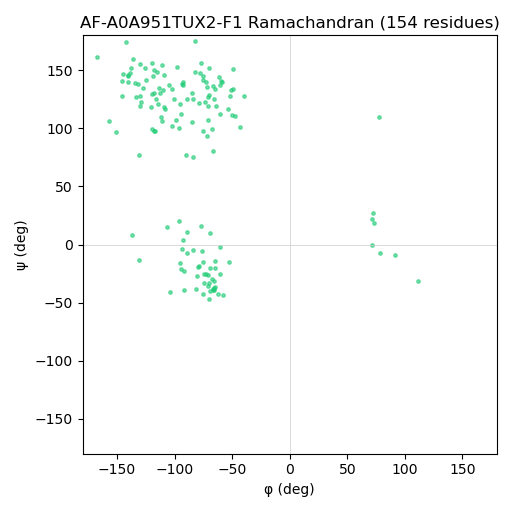VAL A 1 84 ? -0.872 -5.857 -5.160 1.00 86.56 84 VAL A O 1
ATOM 683 N N . GLY A 1 85 ? -1.781 -7.661 -4.176 1.00 89.69 85 GLY A N 1
ATOM 684 C CA . GLY A 1 85 ? -2.872 -6.974 -3.500 1.00 89.69 85 GLY A CA 1
ATOM 685 C C . GLY A 1 85 ? -2.759 -7.164 -1.99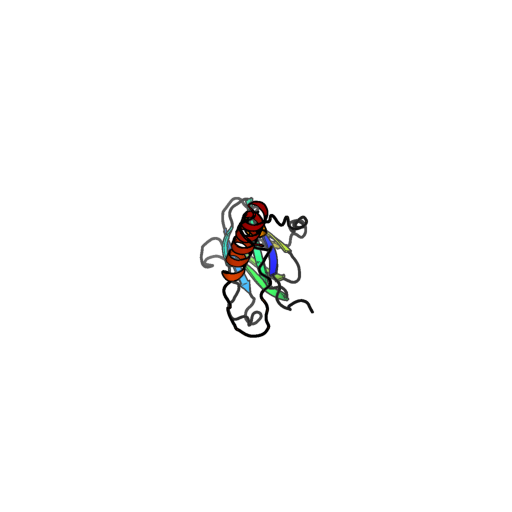4 1.00 89.69 85 GLY A C 1
ATOM 686 O O . GLY A 1 85 ? -2.345 -8.229 -1.535 1.00 89.69 85 GLY A O 1
ATOM 687 N N . PHE A 1 86 ? -3.128 -6.142 -1.233 1.00 91.12 86 PHE A N 1
ATOM 688 C CA . PHE A 1 86 ? -3.181 -6.164 0.221 1.00 91.12 86 PHE A CA 1
ATOM 689 C C . PHE A 1 86 ? -4.512 -5.609 0.710 1.00 91.12 86 PHE A C 1
ATOM 691 O O . PHE A 1 86 ? -4.989 -4.586 0.217 1.00 91.12 86 PHE A O 1
ATOM 698 N N . ASP A 1 87 ? -5.079 -6.258 1.718 1.00 91.56 87 ASP A N 1
ATOM 699 C CA . ASP A 1 87 ? -6.266 -5.794 2.416 1.00 91.56 87 ASP A CA 1
ATOM 700 C C . ASP A 1 87 ? -5.934 -5.486 3.874 1.00 91.56 87 ASP A C 1
ATOM 702 O O . ASP A 1 87 ? -5.395 -6.326 4.599 1.00 91.56 87 ASP A O 1
ATOM 706 N N . PHE A 1 88 ? -6.241 -4.266 4.299 1.00 90.56 88 PHE A N 1
ATOM 707 C CA . PHE A 1 88 ? -6.110 -3.847 5.683 1.00 90.56 88 PHE A CA 1
ATOM 708 C C . PHE A 1 88 ? -7.439 -4.019 6.416 1.00 90.56 88 PHE A C 1
ATOM 710 O O . PHE A 1 88 ? -8.395 -3.284 6.150 1.00 90.56 88 PHE A O 1
ATOM 717 N N . ALA A 1 89 ? -7.465 -4.958 7.365 1.00 87.25 89 ALA A N 1
ATOM 718 C CA . ALA A 1 89 ? -8.664 -5.386 8.088 1.00 87.25 89 ALA A CA 1
ATOM 719 C C . ALA A 1 89 ? -8.726 -4.893 9.551 1.00 87.25 89 ALA A C 1
ATOM 721 O O . ALA A 1 89 ? -9.551 -5.364 10.330 1.00 87.25 89 ALA A O 1
ATOM 722 N N . GLY A 1 90 ? -7.896 -3.911 9.924 1.00 81.31 90 GLY A N 1
ATOM 723 C CA . GLY A 1 90 ? -7.970 -3.204 11.213 1.00 81.31 90 GLY A CA 1
ATOM 724 C C . GLY A 1 90 ? -6.820 -3.479 12.170 1.00 81.31 90 GLY A C 1
ATOM 725 O O . GLY A 1 90 ? -6.431 -2.574 12.901 1.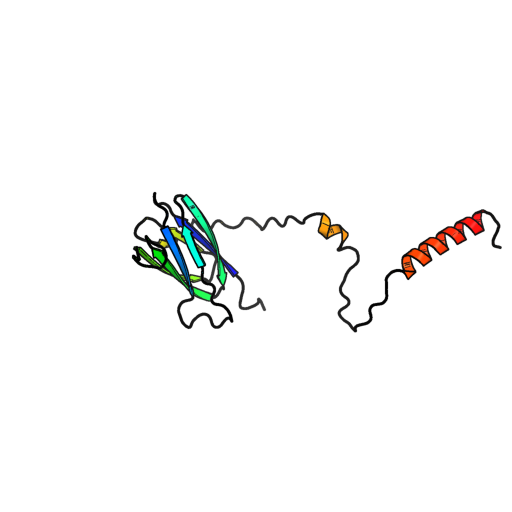00 81.31 90 GLY A O 1
ATOM 726 N N . ASP A 1 91 ? -6.245 -4.671 12.124 1.00 86.81 91 ASP A N 1
ATOM 727 C CA . ASP A 1 91 ? -5.092 -5.087 12.932 1.00 86.81 91 ASP A CA 1
ATOM 728 C C . ASP A 1 91 ? -3.990 -5.752 12.093 1.00 86.81 91 ASP A C 1
ATOM 730 O O . ASP A 1 91 ? -2.856 -5.900 12.542 1.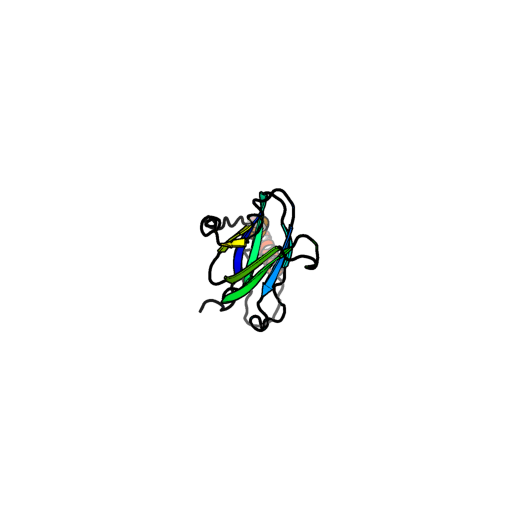00 86.81 91 ASP A O 1
ATOM 734 N N . ALA A 1 92 ? -4.303 -6.119 10.851 1.00 88.00 92 ALA A N 1
ATOM 735 C CA . ALA A 1 92 ? -3.376 -6.756 9.937 1.00 88.00 92 ALA A CA 1
ATOM 736 C C . ALA A 1 92 ? -3.539 -6.225 8.513 1.00 88.00 92 ALA A C 1
ATOM 738 O O . ALA A 1 92 ? -4.646 -5.936 8.050 1.00 88.00 92 ALA A O 1
ATOM 739 N N . LEU A 1 93 ? -2.406 -6.141 7.814 1.00 89.19 93 LEU A N 1
ATOM 740 C CA . LEU A 1 93 ? -2.338 -5.930 6.375 1.00 89.19 93 LEU A CA 1
ATOM 741 C C . LEU A 1 93 ? -2.038 -7.280 5.718 1.00 89.19 93 LEU A C 1
ATOM 743 O O . LEU A 1 93 ? -0.911 -7.764 5.758 1.00 89.19 93 LEU A O 1
ATOM 747 N N . VAL A 1 94 ? -3.052 -7.925 5.154 1.00 89.94 94 VAL A N 1
ATOM 748 C CA . VAL A 1 94 ? -2.936 -9.300 4.653 1.00 89.94 94 VAL A CA 1
ATOM 749 C C . VAL A 1 94 ? -2.860 -9.285 3.136 1.00 89.94 94 VAL A C 1
ATOM 751 O O . VAL A 1 94 ? -3.599 -8.557 2.479 1.00 89.94 94 VAL A O 1
ATOM 754 N N . MET A 1 95 ? -1.964 -10.089 2.565 1.00 85.62 95 MET A N 1
ATOM 755 C CA . MET A 1 95 ? -1.902 -10.257 1.115 1.00 85.62 95 MET A CA 1
ATOM 756 C C . MET A 1 95 ? -3.180 -10.945 0.617 1.00 85.62 95 MET A C 1
ATOM 758 O O . MET A 1 95 ? -3.517 -12.038 1.071 1.00 85.62 95 MET A O 1
ATOM 762 N N . ASP A 1 96 ? -3.856 -10.316 -0.337 1.00 82.31 96 ASP A N 1
ATOM 763 C CA . ASP A 1 96 ? -5.066 -10.820 -0.979 1.00 82.31 96 ASP A CA 1
ATOM 764 C C . ASP A 1 96 ? -4.799 -10.974 -2.482 1.00 82.31 96 ASP A C 1
ATOM 766 O O . ASP A 1 96 ? -4.822 -10.013 -3.255 1.00 82.31 96 ASP A O 1
ATOM 770 N N . GLU A 1 97 ? -4.520 -12.209 -2.908 1.00 68.19 97 GLU A N 1
ATOM 771 C CA . GLU A 1 97 ? -4.290 -12.528 -4.323 1.00 68.19 97 GLU A CA 1
ATOM 772 C C . GLU A 1 97 ? -5.547 -12.316 -5.188 1.00 68.19 97 GLU A C 1
ATOM 774 O O . GLU A 1 97 ? -5.425 -12.157 -6.402 1.00 68.19 97 GLU A O 1
ATOM 779 N N . GLY A 1 98 ? -6.744 -12.286 -4.586 1.00 67.06 98 GLY A N 1
ATOM 780 C CA . GLY A 1 98 ? -8.002 -11.977 -5.268 1.00 67.06 98 GLY A CA 1
ATOM 781 C C . GLY A 1 98 ? -8.214 -10.481 -5.502 1.00 67.06 98 GLY A C 1
ATOM 782 O O . GLY A 1 98 ? -9.003 -10.107 -6.371 1.00 67.06 98 GLY A O 1
ATOM 783 N N . LEU A 1 99 ? -7.485 -9.636 -4.767 1.00 63.31 99 LEU A N 1
ATOM 784 C CA . LEU A 1 99 ? -7.473 -8.186 -4.945 1.00 63.31 99 LEU A CA 1
ATOM 785 C C . LEU A 1 99 ? -6.582 -7.758 -6.105 1.00 63.31 99 LEU A C 1
ATOM 787 O O . LEU A 1 99 ? -6.788 -6.680 -6.640 1.00 63.31 99 LEU A O 1
ATOM 791 N N . VAL A 1 100 ? -5.650 -8.614 -6.543 1.00 62.06 100 VAL A N 1
ATOM 792 C CA . VAL A 1 100 ? -4.923 -8.425 -7.803 1.00 62.06 100 VAL A CA 1
ATOM 793 C C . VAL A 1 100 ? -5.927 -8.562 -8.941 1.00 62.06 100 VAL A C 1
ATOM 795 O O . VAL A 1 100 ? -6.063 -9.613 -9.576 1.00 62.06 100 VAL A O 1
ATOM 798 N N . VAL A 1 101 ? -6.678 -7.492 -9.195 1.00 56.34 101 VAL A N 1
ATOM 799 C CA . VAL A 1 101 ? -7.507 -7.393 -10.377 1.00 56.34 101 VAL A CA 1
ATOM 800 C C . VAL A 1 101 ? -6.534 -7.491 -11.530 1.00 56.34 101 VAL A C 1
ATOM 802 O O . VAL A 1 101 ? -5.676 -6.635 -11.741 1.00 56.34 101 VAL A O 1
ATOM 805 N N . ARG A 1 102 ? -6.658 -8.609 -12.252 1.00 51.25 102 ARG A N 1
ATOM 806 C CA . ARG A 1 102 ? -6.141 -8.785 -13.600 1.00 51.25 102 ARG A CA 1
ATOM 807 C C . ARG A 1 102 ? -6.485 -7.504 -14.330 1.00 51.25 102 ARG A C 1
ATOM 809 O O . ARG A 1 102 ? -7.648 -7.329 -14.693 1.00 51.25 102 ARG A O 1
ATOM 816 N N . LEU A 1 103 ? -5.509 -6.610 -14.493 1.00 43.41 103 LEU A N 1
ATOM 817 C CA . LEU A 1 103 ? -5.631 -5.524 -15.442 1.00 43.41 103 LEU A CA 1
ATOM 818 C C . LEU A 1 103 ? -6.121 -6.214 -16.711 1.00 43.41 103 LEU A C 1
ATOM 820 O O . LEU A 1 103 ? -5.412 -7.048 -17.284 1.00 43.41 103 LEU A O 1
ATOM 824 N N . GLY A 1 104 ? -7.375 -5.961 -17.090 1.00 44.69 104 GLY A N 1
ATOM 825 C CA . GLY A 1 104 ? -7.794 -6.244 -18.450 1.00 44.69 104 GLY A CA 1
ATOM 826 C C . GLY A 1 104 ? -6.750 -5.617 -19.368 1.00 44.69 104 GLY A C 1
ATOM 827 O O . GLY A 1 104 ? -6.081 -4.660 -18.960 1.00 44.69 104 GLY A O 1
ATOM 828 N N . GLU A 1 105 ? -6.555 -6.194 -20.556 1.00 34.19 105 GLU A N 1
ATOM 829 C CA . GLU A 1 105 ? -5.553 -5.697 -21.502 1.00 34.19 105 GLU A CA 1
ATOM 830 C C . GLU A 1 105 ? -5.546 -4.163 -21.508 1.00 34.19 105 GLU A C 1
ATOM 832 O O . GLU A 1 105 ? -6.625 -3.564 -21.587 1.00 34.19 105 GLU A O 1
ATOM 837 N N . PRO A 1 106 ? -4.375 -3.520 -21.335 1.00 39.38 106 PRO A N 1
ATOM 838 C CA . PRO A 1 106 ? -4.311 -2.078 -21.184 1.00 39.38 106 PRO A CA 1
ATOM 839 C C . PRO A 1 106 ? -5.043 -1.425 -22.353 1.00 39.38 106 PRO A C 1
ATOM 841 O O . PRO A 1 106 ? -4.644 -1.569 -23.509 1.00 39.38 106 PRO A O 1
ATOM 844 N N . ALA A 1 107 ? -6.128 -0.713 -22.052 1.00 40.00 107 ALA A N 1
ATOM 845 C CA . ALA A 1 107 ? -6.828 0.079 -23.043 1.00 40.00 107 ALA A CA 1
ATOM 846 C C . ALA A 1 107 ? -5.946 1.287 -23.372 1.00 40.00 107 ALA A C 1
ATOM 848 O O . ALA A 1 107 ? -5.956 2.304 -22.679 1.00 40.00 107 ALA A O 1
ATOM 849 N N . VAL A 1 108 ? -5.132 1.155 -24.417 1.00 40.44 108 VAL A N 1
ATOM 850 C CA . VAL A 1 108 ? -4.361 2.269 -24.963 1.00 40.44 108 VAL A CA 1
ATOM 851 C C . VAL A 1 108 ? -5.327 3.155 -25.745 1.00 40.44 108 VAL A C 1
ATOM 853 O O . VAL A 1 108 ? -5.644 2.876 -26.899 1.00 40.44 108 VAL A O 1
ATOM 856 N N . SER A 1 109 ? -5.818 4.228 -25.127 1.00 37.47 109 SER A N 1
ATOM 857 C CA . SER A 1 109 ? -6.495 5.295 -25.864 1.00 37.47 109 SER A CA 1
ATOM 858 C C . SER A 1 109 ? -5.444 6.264 -26.401 1.00 37.47 109 SER A C 1
ATOM 860 O O . SER A 1 109 ? -4.874 7.057 -25.648 1.00 37.47 109 SER A O 1
ATOM 862 N N . PHE A 1 110 ? -5.174 6.208 -27.702 1.00 40.09 110 PHE A N 1
ATOM 863 C CA . PHE A 1 110 ? -4.430 7.269 -28.371 1.00 40.09 110 PHE A CA 1
ATOM 864 C C . PHE A 1 110 ? -5.326 8.507 -28.453 1.00 40.09 110 PHE A C 1
ATOM 866 O O . PHE A 1 110 ? -6.454 8.433 -28.935 1.00 40.09 110 PHE A O 1
ATOM 873 N N . VAL A 1 111 ? -4.836 9.653 -27.980 1.00 40.09 111 VAL A N 1
ATOM 874 C CA . VAL A 1 111 ? -5.470 10.936 -28.294 1.00 40.09 111 VAL A CA 1
ATOM 875 C C . VAL A 1 111 ? -5.187 11.202 -29.774 1.00 40.09 111 VAL A C 1
ATOM 877 O O . VAL A 1 111 ? -4.024 11.306 -30.166 1.00 40.09 111 VAL A O 1
ATOM 880 N N . ASP A 1 112 ? -6.230 11.310 -30.600 1.00 43.66 112 ASP A N 1
ATOM 881 C CA . ASP A 1 112 ? -6.144 11.523 -32.060 1.00 43.66 112 ASP A CA 1
ATOM 882 C C . ASP A 1 112 ? -5.277 12.732 -32.476 1.00 43.66 112 ASP A C 1
ATOM 884 O O . ASP A 1 112 ? -4.847 12.843 -33.627 1.00 43.66 112 ASP A O 1
ATOM 888 N N . SER A 1 113 ? -4.954 13.635 -31.545 1.00 44.03 113 SER A N 1
ATOM 889 C CA . SER A 1 113 ? -4.037 14.754 -31.777 1.00 44.03 113 SER A CA 1
ATOM 890 C C . SER A 1 113 ? -2.573 14.334 -31.979 1.00 44.03 113 SER A C 1
ATOM 892 O O . SER A 1 113 ? -1.818 15.094 -32.580 1.00 44.03 113 SER A O 1
ATOM 894 N N . LEU A 1 114 ? -2.168 13.131 -31.550 1.00 43.53 114 LEU A N 1
ATOM 895 C CA . LEU A 1 114 ? -0.808 12.599 -31.734 1.00 43.53 114 LEU A CA 1
ATOM 896 C C . LEU A 1 114 ? -0.647 11.770 -33.021 1.00 43.53 114 LEU A C 1
ATOM 898 O O . LEU A 1 114 ? 0.455 11.688 -33.563 1.00 43.53 114 LEU A O 1
ATOM 902 N N . MET A 1 115 ? -1.739 11.230 -33.570 1.00 41.41 115 MET A N 1
ATOM 903 C CA . MET A 1 115 ? -1.718 10.451 -34.819 1.00 41.41 115 MET A CA 1
ATOM 904 C C . MET A 1 115 ? -1.496 11.322 -36.063 1.00 41.41 115 MET A C 1
ATOM 906 O O . MET A 1 115 ? -0.930 10.853 -37.047 1.00 41.41 115 MET A O 1
ATOM 910 N N . ARG A 1 116 ? -1.842 12.617 -36.022 1.00 41.62 116 ARG A N 1
ATOM 911 C CA . ARG A 1 116 ? -1.495 13.548 -37.114 1.00 41.62 116 ARG A CA 1
ATOM 912 C C . ARG A 1 116 ? -0.024 13.972 -37.122 1.00 41.62 116 ARG A C 1
ATOM 914 O O . ARG A 1 116 ? 0.435 14.476 -38.139 1.00 41.62 116 ARG A O 1
ATOM 921 N N . ALA A 1 117 ? 0.716 13.749 -36.034 1.00 45.34 117 ALA A N 1
ATOM 922 C CA . ALA A 1 117 ? 2.144 14.069 -35.952 1.00 45.34 117 ALA A CA 1
ATOM 923 C C . ALA A 1 117 ? 3.062 12.871 -36.275 1.00 45.34 117 ALA A C 1
ATOM 925 O O . ALA A 1 117 ? 4.239 13.067 -36.564 1.00 45.34 117 ALA A O 1
ATOM 926 N N . GLN A 1 118 ? 2.538 11.638 -36.271 1.00 38.69 118 GLN A N 1
ATOM 927 C CA . GLN A 1 118 ? 3.301 10.409 -36.552 1.00 38.69 118 GLN A CA 1
ATOM 928 C C . GLN A 1 118 ? 3.342 10.001 -38.036 1.00 38.69 118 GLN A C 1
ATOM 930 O O . GLN A 1 118 ? 3.800 8.908 -38.358 1.00 38.69 118 GLN A O 1
ATOM 935 N N . GLY A 1 119 ? 2.902 10.871 -38.949 1.00 39.91 119 GLY A N 1
ATOM 936 C CA . GLY A 1 119 ? 3.052 10.648 -40.390 1.00 39.91 119 GLY A CA 1
ATOM 937 C C . GLY A 1 119 ? 4.437 10.990 -40.949 1.00 39.91 119 GLY A C 1
ATOM 938 O O . GLY A 1 119 ? 4.837 10.385 -41.934 1.00 39.91 119 GLY A O 1
ATOM 939 N N . ASP A 1 120 ? 5.182 11.915 -40.328 1.00 42.59 120 ASP A N 1
ATOM 940 C CA . ASP A 1 120 ? 6.325 12.558 -41.008 1.00 42.59 120 ASP A CA 1
ATOM 941 C C . ASP A 1 120 ? 7.606 12.724 -40.172 1.00 42.59 120 ASP A C 1
ATOM 943 O O . ASP A 1 120 ? 8.554 13.367 -40.619 1.00 42.59 120 ASP A O 1
ATOM 947 N N . LEU A 1 121 ? 7.699 12.147 -38.972 1.00 42.38 121 LEU A N 1
ATOM 948 C CA . LEU A 1 121 ? 8.883 12.326 -38.121 1.00 42.38 121 LEU A CA 1
ATOM 949 C C . LEU A 1 121 ? 9.411 10.994 -37.587 1.00 42.38 121 LEU A C 1
ATOM 951 O O . LEU A 1 121 ? 9.253 10.653 -36.417 1.00 42.38 121 LEU A O 1
ATOM 955 N N . LEU A 1 122 ? 10.103 10.259 -38.458 1.00 40.31 122 LEU A N 1
ATOM 956 C CA . LEU A 1 122 ? 11.166 9.362 -38.011 1.00 40.31 122 LEU A CA 1
ATOM 957 C C . LEU A 1 122 ? 12.373 10.232 -37.619 1.00 40.31 122 LEU A C 1
ATOM 959 O O . LEU A 1 122 ? 12.851 10.996 -38.459 1.00 40.31 122 LEU A O 1
ATOM 963 N N . PRO A 1 123 ? 12.892 10.153 -36.381 1.00 39.59 123 PRO A N 1
ATOM 964 C CA . PRO A 1 123 ? 14.159 10.786 -36.062 1.00 39.59 123 PRO A CA 1
ATOM 965 C C . PRO A 1 123 ? 15.272 9.999 -36.760 1.00 39.59 123 PRO A C 1
ATOM 967 O O . PRO A 1 123 ? 15.596 8.878 -36.372 1.00 39.59 123 PRO A O 1
ATOM 970 N N . ASP A 1 124 ? 15.842 10.585 -37.810 1.00 39.53 124 ASP A N 1
ATOM 971 C CA . ASP A 1 124 ? 17.040 10.064 -38.459 1.00 39.53 124 ASP A CA 1
ATOM 972 C C . ASP A 1 124 ? 18.220 10.212 -37.486 1.00 39.53 124 ASP A C 1
ATOM 974 O O . ASP A 1 124 ? 18.769 11.294 -37.270 1.00 39.53 124 ASP A O 1
ATOM 978 N N . THR A 1 125 ? 18.571 9.118 -36.810 1.00 43.62 125 THR A N 1
ATOM 979 C CA . THR A 1 125 ? 19.634 9.082 -35.796 1.00 43.62 125 THR A CA 1
ATOM 980 C C . THR A 1 125 ? 21.047 9.075 -36.389 1.00 43.62 125 THR A C 1
ATOM 982 O O . THR A 1 125 ? 22.008 8.780 -35.678 1.00 43.62 125 THR A O 1
ATOM 985 N N . ALA A 1 126 ? 21.233 9.419 -37.664 1.00 38.88 126 ALA A N 1
ATOM 986 C CA . ALA A 1 126 ? 22.549 9.478 -38.286 1.00 38.88 126 ALA A CA 1
ATOM 987 C C . ALA A 1 126 ? 22.905 10.897 -38.764 1.00 38.88 126 ALA A C 1
ATOM 989 O O . ALA A 1 126 ? 22.639 11.288 -39.891 1.00 38.88 126 ALA A O 1
ATOM 990 N N . ARG A 1 127 ? 23.675 11.594 -37.916 1.00 41.25 127 ARG A N 1
ATOM 991 C CA . ARG A 1 127 ? 24.457 12.819 -38.193 1.00 41.25 127 ARG A CA 1
ATOM 992 C C . ARG A 1 127 ? 23.644 14.112 -38.265 1.00 41.25 127 ARG A C 1
ATOM 994 O O . ARG A 1 127 ? 22.948 14.405 -39.227 1.00 41.25 127 ARG A O 1
ATOM 1001 N N . GLY A 1 128 ? 23.857 14.945 -37.246 1.00 40.41 128 GLY A N 1
ATOM 1002 C CA . GLY A 1 128 ? 23.303 16.287 -37.149 1.00 40.41 128 GLY A CA 1
ATOM 1003 C C . GLY A 1 128 ? 23.534 17.117 -38.409 1.00 40.41 128 GLY A C 1
ATOM 1004 O O . GLY A 1 128 ? 24.656 17.522 -38.701 1.00 40.41 128 GLY A O 1
ATOM 1005 N N . ARG A 1 129 ? 22.439 17.398 -39.113 1.00 34.75 129 ARG A N 1
ATOM 1006 C CA . ARG A 1 129 ? 22.226 18.586 -39.941 1.00 34.75 129 ARG A CA 1
ATOM 1007 C C . ARG A 1 129 ? 20.721 18.796 -40.069 1.00 34.75 129 ARG A C 1
ATOM 1009 O O . ARG A 1 129 ? 20.042 18.075 -40.788 1.00 34.75 129 ARG A O 1
ATOM 1016 N N . LEU A 1 130 ? 20.214 19.806 -39.368 1.00 39.47 130 LEU A N 1
ATOM 1017 C CA . LEU A 1 130 ? 18.895 20.363 -39.641 1.00 39.47 130 LEU A CA 1
ATOM 1018 C C . LEU A 1 130 ? 18.937 20.964 -41.052 1.00 39.47 130 LEU A C 1
ATOM 1020 O O . LEU A 1 130 ? 19.728 21.870 -41.311 1.00 39.47 130 LEU A O 1
ATOM 1024 N N . THR A 1 131 ? 18.108 20.464 -41.965 1.00 40.78 131 THR A N 1
ATOM 1025 C CA . THR A 1 131 ? 17.739 21.214 -43.175 1.00 40.78 131 THR A CA 1
ATOM 1026 C C . THR A 1 131 ? 16.228 21.455 -43.145 1.00 40.78 131 THR A C 1
ATOM 1028 O O . THR A 1 131 ? 15.499 20.503 -42.867 1.00 40.78 131 THR A O 1
ATOM 1031 N N . PRO A 1 132 ? 15.734 22.694 -43.353 1.00 42.62 132 PRO A N 1
ATOM 1032 C CA . PRO A 1 132 ? 14.317 23.006 -43.163 1.00 42.62 132 PRO A CA 1
ATOM 1033 C C . PRO A 1 132 ? 13.443 22.475 -44.304 1.00 42.62 132 PRO A C 1
ATOM 1035 O O . PRO A 1 132 ? 13.837 22.500 -45.473 1.00 42.62 132 PRO A O 1
ATOM 1038 N N . GLY A 1 133 ? 12.229 22.048 -43.946 1.00 44.38 133 GLY A N 1
ATOM 1039 C CA . GLY A 1 133 ? 11.181 21.520 -44.825 1.00 44.38 133 GLY A CA 1
ATOM 1040 C C . GLY A 1 133 ? 10.528 22.528 -45.782 1.00 44.38 133 GLY A C 1
ATOM 1041 O O . GLY A 1 133 ? 9.559 22.174 -46.447 1.00 44.38 133 GLY A O 1
ATOM 1042 N N . ASP A 1 134 ? 11.062 23.742 -45.917 1.00 50.84 134 ASP A N 1
ATOM 1043 C CA . ASP A 1 134 ? 10.438 24.813 -46.710 1.00 50.84 134 ASP A CA 1
ATOM 1044 C C . ASP A 1 134 ? 10.499 24.561 -48.229 1.00 50.84 134 ASP A C 1
ATOM 1046 O O . ASP A 1 134 ? 9.598 24.931 -48.976 1.00 50.84 134 ASP A O 1
ATOM 1050 N N . LYS A 1 135 ? 11.491 23.799 -48.710 1.00 50.22 135 LYS A N 1
ATOM 1051 C CA . LYS A 1 135 ? 11.693 23.586 -50.158 1.00 50.22 135 LYS A CA 1
ATOM 1052 C C . LYS A 1 135 ? 10.722 22.604 -50.817 1.00 50.22 135 LYS A C 1
ATOM 1054 O O . LYS A 1 135 ? 10.843 22.377 -52.022 1.00 50.22 135 LYS A O 1
ATOM 1059 N N . ARG A 1 136 ? 9.855 21.922 -50.061 1.00 52.53 136 ARG A N 1
ATOM 1060 C CA . ARG A 1 136 ? 8.905 20.941 -50.627 1.00 52.53 136 ARG A CA 1
ATOM 1061 C C . ARG A 1 136 ? 7.572 21.600 -50.974 1.00 52.53 136 ARG A C 1
ATOM 1063 O O . ARG A 1 136 ? 7.039 21.327 -52.043 1.00 52.53 136 ARG A O 1
ATOM 1070 N N . LEU A 1 137 ? 7.117 22.522 -50.127 1.00 54.19 137 LEU A N 1
ATOM 1071 C CA . LEU A 1 137 ? 5.926 23.340 -50.360 1.00 54.19 137 LEU A CA 1
ATOM 1072 C C . LEU A 1 137 ? 6.145 24.345 -51.499 1.00 54.19 137 LEU A C 1
ATOM 1074 O O . LEU A 1 137 ? 5.282 24.467 -52.363 1.00 54.19 137 LEU A O 1
ATOM 1078 N N . GLU A 1 138 ? 7.329 24.963 -51.571 1.00 55.53 138 GLU A N 1
ATOM 1079 C CA . GLU A 1 138 ? 7.704 25.827 -52.702 1.00 55.53 138 GLU A CA 1
ATOM 1080 C C . GLU A 1 138 ? 7.742 25.048 -54.027 1.00 55.53 138 GLU A C 1
ATOM 1082 O O . GLU A 1 138 ? 7.180 25.497 -55.021 1.00 55.53 138 GLU A O 1
ATOM 1087 N N . ARG A 1 139 ? 8.302 23.827 -54.036 1.00 58.12 139 ARG A N 1
ATOM 1088 C CA . ARG A 1 139 ? 8.375 22.994 -55.252 1.00 58.12 139 ARG A CA 1
ATOM 1089 C C . ARG A 1 139 ? 7.021 22.456 -55.713 1.00 58.12 139 ARG A C 1
ATOM 1091 O O . ARG A 1 139 ? 6.815 22.295 -56.913 1.00 58.12 139 ARG A O 1
ATOM 1098 N N . GLU A 1 140 ? 6.099 22.166 -54.796 1.00 59.59 140 GLU A N 1
ATOM 1099 C CA . GLU A 1 140 ? 4.734 21.768 -55.165 1.00 59.59 140 GLU A CA 1
ATOM 1100 C C . GLU A 1 140 ? 3.892 22.946 -55.665 1.00 59.59 140 GLU A C 1
ATOM 1102 O O . GLU A 1 140 ? 3.051 22.749 -56.545 1.00 59.59 140 GLU A O 1
ATOM 1107 N N . GLN A 1 141 ? 4.115 24.157 -55.146 1.00 63.69 141 GLN A N 1
ATOM 1108 C CA . GLN A 1 141 ? 3.476 25.365 -55.672 1.00 63.69 141 GLN A CA 1
ATOM 1109 C C . GLN A 1 141 ? 4.034 25.738 -57.051 1.00 63.69 141 GLN A C 1
ATOM 1111 O O . GLN A 1 141 ? 3.242 25.902 -57.978 1.00 63.69 141 GLN A O 1
ATOM 1116 N N . GLU A 1 142 ? 5.360 25.738 -57.235 1.00 64.81 142 GLU A N 1
ATOM 1117 C CA . GLU A 1 142 ? 5.989 25.979 -58.545 1.00 64.81 142 GLU A CA 1
ATOM 1118 C C . GLU A 1 142 ? 5.523 24.964 -59.600 1.00 64.81 142 GLU A C 1
ATOM 1120 O O . GLU A 1 142 ? 5.158 25.347 -60.710 1.00 64.81 142 GLU A O 1
ATOM 1125 N N . ALA A 1 143 ? 5.434 23.673 -59.253 1.00 67.69 143 ALA A N 1
ATOM 1126 C CA . ALA A 1 143 ? 4.971 22.641 -60.184 1.00 67.69 143 ALA A CA 1
ATOM 1127 C C . ALA A 1 143 ? 3.495 22.813 -60.595 1.00 67.69 143 ALA A C 1
ATOM 1129 O O . ALA A 1 143 ? 3.115 22.461 -61.716 1.00 67.69 143 ALA A O 1
ATOM 1130 N N . ARG A 1 144 ? 2.648 23.357 -59.710 1.00 67.81 144 ARG A N 1
ATOM 1131 C CA . ARG A 1 144 ? 1.239 23.649 -60.022 1.00 67.81 144 ARG A CA 1
ATOM 1132 C C . ARG A 1 144 ? 1.098 24.889 -60.896 1.00 67.81 144 ARG A C 1
ATOM 1134 O O . ARG A 1 144 ? 0.337 24.856 -61.862 1.00 67.81 144 ARG A O 1
ATOM 1141 N N . GLU A 1 145 ? 1.851 25.944 -60.604 1.00 70.38 145 GLU A N 1
ATOM 1142 C CA . GLU A 1 145 ? 1.845 27.164 -61.413 1.00 70.38 145 GLU A CA 1
ATOM 1143 C C . GLU A 1 145 ? 2.410 26.920 -62.819 1.00 70.38 145 GLU A C 1
ATOM 1145 O O . GLU A 1 145 ? 1.847 27.400 -63.808 1.00 70.38 145 GLU A O 1
ATOM 1150 N N . GLU A 1 146 ? 3.459 26.101 -62.946 1.00 66.69 146 GLU A N 1
ATOM 1151 C CA . GLU A 1 146 ? 4.023 25.726 -64.246 1.00 66.69 146 GLU A CA 1
ATOM 1152 C C . GLU A 1 146 ? 3.041 24.871 -65.071 1.00 66.69 146 GLU A C 1
ATOM 1154 O O . GLU A 1 146 ? 2.874 25.089 -66.275 1.00 66.69 146 GLU A O 1
ATOM 1159 N N . ALA A 1 147 ? 2.311 23.950 -64.431 1.00 68.88 147 ALA A N 1
ATOM 1160 C CA . ALA A 1 147 ? 1.285 23.144 -65.093 1.00 68.88 147 ALA A CA 1
ATOM 1161 C C . ALA A 1 147 ? 0.090 23.985 -65.584 1.00 68.88 147 ALA A C 1
ATOM 1163 O O . ALA A 1 147 ? -0.440 23.737 -66.673 1.00 68.88 1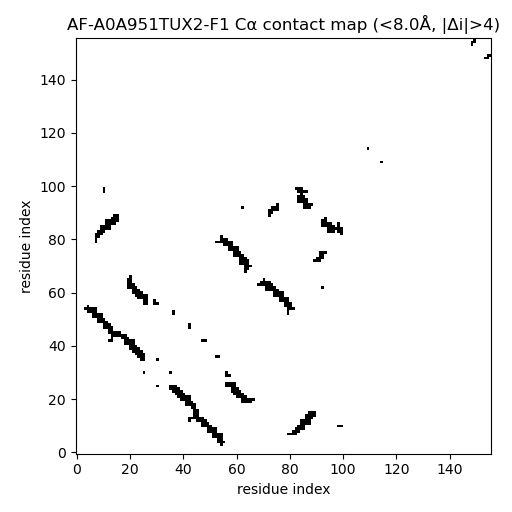47 ALA A O 1
ATOM 1164 N N . GLU A 1 148 ? -0.324 25.006 -64.828 1.00 68.38 148 GLU A N 1
ATOM 1165 C CA . GLU A 1 148 ? -1.362 25.936 -65.281 1.00 68.38 148 GLU A CA 1
ATOM 1166 C C . GLU A 1 148 ? -0.883 26.860 -66.407 1.00 68.38 148 GLU A C 1
ATOM 1168 O O . GLU A 1 148 ? -1.658 27.171 -67.314 1.00 68.38 148 GLU A O 1
ATOM 1173 N N . ARG A 1 149 ? 0.383 27.289 -66.390 1.00 68.38 149 ARG A N 1
ATOM 1174 C CA . ARG A 1 149 ? 0.968 28.092 -67.476 1.00 68.38 149 ARG A CA 1
ATOM 1175 C C . ARG A 1 149 ? 1.081 27.313 -68.786 1.00 68.38 149 ARG A C 1
ATOM 1177 O O . ARG A 1 149 ? 0.749 27.859 -69.837 1.00 68.38 149 ARG A O 1
ATOM 1184 N N . ARG A 1 150 ? 1.428 26.021 -68.732 1.00 65.38 150 ARG A N 1
ATOM 1185 C CA . ARG A 1 150 ? 1.402 25.133 -69.913 1.00 65.38 150 ARG A CA 1
ATOM 1186 C C . ARG A 1 150 ? -0.013 24.915 -70.452 1.00 65.38 150 ARG A C 1
ATOM 1188 O O . ARG A 1 150 ? -0.207 24.898 -71.662 1.00 65.38 150 ARG A O 1
ATOM 1195 N N . ARG A 1 151 ? -1.029 24.820 -69.583 1.00 65.25 151 ARG A N 1
ATOM 1196 C CA . ARG A 1 151 ? -2.443 24.742 -70.014 1.00 65.25 151 ARG A CA 1
ATOM 1197 C C . ARG A 1 151 ? -2.960 26.032 -70.653 1.00 65.25 151 ARG A C 1
ATOM 1199 O O . ARG A 1 151 ? -3.840 25.961 -71.503 1.00 65.25 151 ARG A O 1
ATOM 1206 N N . ARG A 1 152 ? -2.422 27.189 -70.255 1.00 70.81 152 ARG A N 1
ATOM 1207 C CA . ARG A 1 152 ? -2.734 28.504 -70.841 1.00 70.81 152 ARG A CA 1
ATOM 1208 C C . ARG A 1 152 ? -1.929 28.829 -72.108 1.00 70.81 152 ARG A C 1
ATOM 1210 O O . ARG A 1 152 ? -2.202 29.845 -72.734 1.00 70.81 152 ARG A O 1
ATOM 1217 N N . GLY A 1 153 ? -0.986 27.971 -72.510 1.00 63.97 153 GLY A N 1
ATOM 1218 C CA . GLY A 1 153 ? -0.163 28.166 -73.710 1.00 63.97 153 GLY A CA 1
ATOM 1219 C C . GLY A 1 153 ? 0.906 29.258 -73.578 1.00 63.97 153 GLY A C 1
ATOM 1220 O O . GLY A 1 153 ? 1.405 29.741 -74.588 1.00 63.97 153 GLY A O 1
ATOM 1221 N N . GLU A 1 154 ? 1.255 29.660 -72.351 1.00 63.25 154 GLU A N 1
ATOM 1222 C CA . GLU A 1 154 ? 2.235 30.728 -72.075 1.00 63.25 154 GLU A CA 1
ATOM 1223 C C . GLU A 1 154 ? 3.682 30.216 -71.953 1.00 63.25 154 GLU A C 1
ATOM 1225 O O . GLU A 1 154 ? 4.617 31.010 -71.852 1.00 63.25 154 GLU A O 1
ATOM 1230 N N . VAL A 1 155 ? 3.882 28.897 -71.957 1.00 55.81 155 VAL A N 1
ATOM 1231 C CA . VAL A 1 155 ? 5.195 28.237 -71.926 1.00 55.81 155 VAL A CA 1
ATOM 1232 C C . VAL A 1 155 ? 5.203 27.190 -73.049 1.00 55.81 155 VAL A C 1
ATOM 1234 O O . VAL A 1 155 ? 4.237 26.423 -73.107 1.00 55.81 155 VAL A O 1
ATOM 1237 N N . PRO A 1 156 ? 6.209 27.187 -73.947 1.00 55.41 156 PRO A N 1
ATOM 1238 C CA . PRO A 1 156 ? 6.263 26.276 -75.092 1.00 55.41 156 PRO A CA 1
ATOM 1239 C C . PRO A 1 156 ? 6.394 24.802 -74.690 1.00 55.41 156 PRO A C 1
ATOM 1241 O O . PRO A 1 156 ? 6.996 24.514 -73.629 1.00 55.41 156 PRO A O 1
#

Foldseek 3Di:
DPDQKDWAKEKEAEQDQAKKWKWKWFDPPFDPPPDTPIDIDIHGHGDIDIDIDIAQTKMKIWIARDPPCPGTQEIDIDHRNHHWYWYDHRRYTDTDPVRSPPPDPPPDDDDVVVVVVPPDDDPPPPDDDDDDPPVVVVVVVVVVVVVVCVVVVVPD

Radius of gyration: 28.5 Å; Cα contacts (8 Å, |Δi|>4): 244; chains: 1; bounding box: 39×43×92 Å

Nearest PDB structures (foldseek):
  7p23-assembly2_B  TM=8.101E-01  e=3.776E-02  Puccinia graminis f. sp. tritici CRL 75-36-700-3
  2zyh-assembly2_B  TM=4.980E-01  e=2.035E-02  Archaeoglobus fulgidus
  2zyi-assembly2_B  TM=4.805E-01  e=1.625E-02  Archaeoglobus fulgidus
  2zyr-assembly2_B  TM=4.305E-01  e=1.373E-02  Archaeoglobus fulgidus
  8oe4-assembly1_C  TM=4.120E-01  e=9.827E-01  Homo sapiens

Secondary structure (DSSP, 8-state):
---S--EEEEEEEE-SSS-EEEEEEEPTTT--SSS---EEEEE-TT-EEEEEEETT-EEEEEEESSTTSSSEEEEEEEE-SS-EEEEE-SS-EEE-TTTS----S------HHHHTTTTS-----S------THHHHHHHHHHHHHHHHHHTT---

Mean predicted aligned error: 16.95 Å

pLDDT: mean 70.98, std 19.75, range [34.19, 93.44]